Protein AF-A0A1A8VCI8-F1 (afdb_monomer_lite)

Sequence (113 aa):
SLLQLVALCATLSLCVCYDSHESTESREDLFVRPNQANSFISSNRFNQLGRNRFNYFMRSRKPQSEIRAETCEDYSPCRLYAYRYGYQQAYQRYFRARLPTQQAYRPAGIRGF

pLDDT: mean 70.45, std 17.54, range [41.44, 95.5]

Radiu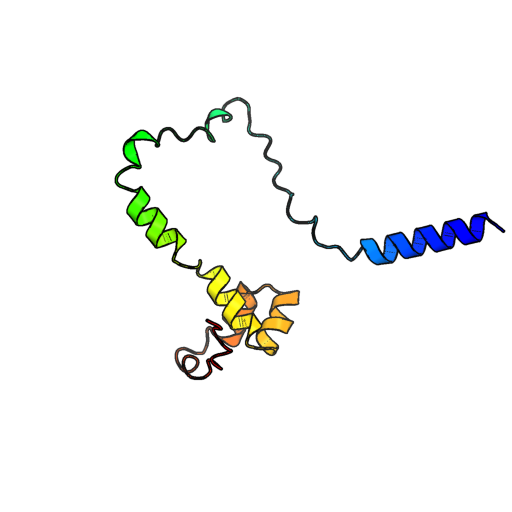s of gyration: 23.34 Å; chains: 1; bounding box: 72×38×54 Å

Organism: Nothobranchius furzeri (NCBI:txid105023)

Structure (mmCIF, N/CA/C/O backbone):
data_AF-A0A1A8VCI8-F1
#
_entry.id   AF-A0A1A8VCI8-F1
#
loop_
_atom_site.group_PDB
_atom_site.id
_atom_site.type_symbol
_atom_site.label_atom_id
_atom_site.label_alt_id
_atom_site.label_comp_id
_atom_site.label_asym_id
_atom_site.label_entity_id
_atom_site.label_seq_id
_atom_site.pdbx_PDB_ins_code
_atom_site.Cartn_x
_atom_site.Cartn_y
_atom_site.Cartn_z
_atom_site.occupancy
_atom_site.B_iso_or_equiv
_atom_site.auth_seq_id
_atom_site.auth_comp_id
_atom_site.auth_asym_id
_atom_site.auth_atom_id
_atom_site.pdbx_PDB_model_num
ATOM 1 N N . SER A 1 1 ? -44.111 9.654 15.701 1.00 80.00 1 SER A N 1
ATOM 2 C CA . SER A 1 1 ? -43.597 9.816 17.080 1.00 80.00 1 SER A CA 1
ATOM 3 C C . SER A 1 1 ? -42.134 10.221 17.078 1.00 80.00 1 SER A C 1
ATOM 5 O O . SER A 1 1 ? -41.393 9.745 16.230 1.00 80.00 1 SER A O 1
ATOM 7 N N . LEU A 1 2 ? -41.705 11.058 18.027 1.00 87.31 2 LEU A N 1
ATOM 8 C CA . LEU A 1 2 ? -40.331 11.591 18.134 1.00 87.31 2 LEU A CA 1
ATOM 9 C C . LEU A 1 2 ? -39.264 10.474 18.187 1.00 87.31 2 LEU A C 1
ATOM 11 O O . LEU A 1 2 ? -38.227 10.561 17.539 1.00 87.31 2 LEU A O 1
ATOM 15 N N . LEU A 1 3 ? -39.597 9.360 18.845 1.00 89.19 3 LEU A N 1
ATOM 16 C CA . LEU A 1 3 ? -38.800 8.129 18.908 1.00 89.19 3 LEU A CA 1
ATOM 17 C C . LEU A 1 3 ? -38.453 7.520 17.537 1.00 89.19 3 LEU A C 1
ATOM 19 O O . LEU A 1 3 ? -37.332 7.068 17.341 1.00 89.19 3 LEU A O 1
ATOM 23 N N . GLN A 1 4 ? -39.384 7.527 16.577 1.00 90.06 4 GLN A N 1
ATOM 24 C CA . GLN A 1 4 ? -39.128 6.993 15.230 1.00 90.06 4 GLN A CA 1
ATOM 25 C C . GLN A 1 4 ? -38.154 7.877 14.449 1.00 90.06 4 GLN A C 1
ATOM 27 O O . GLN A 1 4 ? -37.337 7.376 13.685 1.00 90.06 4 GLN A O 1
ATOM 32 N N . LEU A 1 5 ? -38.234 9.190 14.663 1.00 90.62 5 LEU A N 1
ATOM 33 C CA . LEU A 1 5 ? -37.380 10.169 13.999 1.00 90.62 5 LEU A CA 1
ATOM 34 C C . LEU A 1 5 ? -35.941 10.066 14.528 1.00 90.62 5 LEU A C 1
ATOM 36 O O . LEU A 1 5 ? -35.000 10.001 13.744 1.00 90.62 5 LEU A O 1
ATOM 40 N N . VAL A 1 6 ? -35.783 9.918 15.848 1.00 93.69 6 VAL A N 1
ATOM 41 C CA . VAL A 1 6 ? -34.484 9.649 16.488 1.00 93.69 6 VAL A CA 1
ATOM 42 C C . VAL A 1 6 ? -33.894 8.316 16.020 1.00 93.69 6 VAL A C 1
ATOM 44 O O . VAL A 1 6 ? -32.709 8.260 15.697 1.00 93.69 6 VAL A O 1
ATOM 47 N N . ALA A 1 7 ? -34.710 7.261 15.925 1.00 93.00 7 ALA A N 1
ATOM 48 C CA . ALA A 1 7 ? -34.258 5.959 15.437 1.00 93.00 7 ALA A CA 1
ATOM 49 C C . ALA A 1 7 ? -33.754 6.032 13.985 1.00 93.00 7 ALA A C 1
ATOM 51 O O . ALA A 1 7 ? -32.671 5.531 13.690 1.00 93.00 7 ALA A O 1
ATOM 52 N N . LEU A 1 8 ? -34.487 6.715 13.098 1.00 92.69 8 LEU A N 1
ATOM 53 C CA . LEU A 1 8 ? -34.075 6.911 11.706 1.00 92.69 8 LEU A CA 1
ATOM 54 C C . LEU A 1 8 ? -32.763 7.697 11.604 1.00 92.69 8 LEU A C 1
ATOM 56 O O . LEU A 1 8 ? -31.835 7.254 10.927 1.00 92.69 8 LEU A O 1
ATOM 60 N N . CYS A 1 9 ? -32.645 8.814 12.324 1.00 90.56 9 CYS A N 1
ATOM 61 C CA . CYS A 1 9 ? -31.414 9.601 12.361 1.00 90.56 9 CYS A CA 1
ATOM 62 C C . CYS A 1 9 ? -30.212 8.779 12.850 1.00 90.56 9 CYS A C 1
ATOM 64 O O . CYS A 1 9 ? -29.149 8.837 12.238 1.00 90.56 9 CYS A O 1
ATOM 66 N N . ALA A 1 10 ? -30.380 7.972 13.901 1.00 89.19 10 ALA A N 1
ATOM 67 C CA . ALA A 1 10 ? -29.314 7.113 14.412 1.00 89.19 10 ALA A CA 1
ATOM 68 C C . ALA A 1 10 ? -28.879 6.053 13.386 1.00 89.19 10 ALA A C 1
ATOM 70 O O . ALA A 1 10 ? -27.682 5.850 13.184 1.00 89.19 10 ALA A O 1
ATOM 71 N N . THR A 1 11 ? -29.831 5.410 12.699 1.00 88.12 11 THR A N 1
ATOM 72 C CA . THR A 1 11 ? -29.514 4.398 11.677 1.00 88.12 11 THR A CA 1
ATOM 73 C C . THR A 1 11 ? -28.759 4.978 10.485 1.00 88.12 11 THR A C 1
ATOM 75 O O . THR A 1 11 ? -27.778 4.386 10.048 1.00 88.12 11 THR A O 1
ATOM 78 N N . LEU A 1 12 ? -29.148 6.163 10.004 1.00 88.69 12 LEU A N 1
ATOM 79 C CA . LEU A 1 12 ? -28.476 6.818 8.880 1.00 88.69 12 LEU A CA 1
ATOM 80 C C . LEU A 1 12 ? -27.035 7.208 9.225 1.00 88.69 12 LEU A C 1
ATOM 82 O O . LEU A 1 12 ? -26.130 6.940 8.438 1.00 88.69 12 LEU A O 1
ATOM 86 N N . SER A 1 13 ? -26.807 7.772 10.414 1.00 84.44 13 SER A N 1
ATOM 87 C CA . SER A 1 13 ? -25.460 8.120 10.880 1.00 84.44 13 SER A CA 1
ATOM 88 C C . SER A 1 13 ? -24.560 6.890 11.006 1.00 84.44 13 SER A C 1
ATOM 90 O O . SER A 1 13 ? -23.399 6.938 10.613 1.00 84.44 13 SER A O 1
ATOM 92 N N . LEU A 1 14 ? -25.090 5.766 11.502 1.00 81.19 14 LEU A N 1
ATOM 93 C CA . LEU A 1 14 ? -24.337 4.513 11.573 1.00 81.19 14 LEU A CA 1
ATOM 94 C C . LEU A 1 14 ? -24.006 3.972 10.179 1.00 81.19 14 LEU A C 1
ATOM 96 O O . LEU A 1 14 ? -22.871 3.579 9.954 1.00 81.19 14 LEU A O 1
ATOM 100 N N . CYS A 1 15 ? -24.946 3.994 9.231 1.00 80.25 15 CYS A N 1
ATOM 101 C CA . CYS A 1 15 ? -24.700 3.522 7.867 1.00 80.25 15 CYS A CA 1
ATOM 102 C C . CYS A 1 15 ? -23.636 4.347 7.127 1.00 80.25 15 CYS A C 1
ATOM 104 O O . CYS A 1 15 ? -22.831 3.771 6.403 1.00 80.25 15 CYS A O 1
ATOM 106 N N . VAL A 1 16 ? -23.614 5.671 7.314 1.00 78.25 16 VAL A N 1
ATOM 107 C CA . VAL A 1 16 ? -22.622 6.555 6.674 1.00 78.25 16 VAL A CA 1
ATOM 108 C C . VAL A 1 16 ? -21.237 6.402 7.309 1.00 78.25 16 VAL A C 1
ATOM 110 O O . VAL A 1 16 ? -20.240 6.397 6.596 1.00 78.25 16 VAL A O 1
ATOM 113 N N . CYS A 1 17 ? -21.161 6.241 8.631 1.00 68.56 17 CYS A N 1
ATOM 114 C CA . CYS A 1 17 ? -19.882 6.134 9.339 1.00 68.56 17 CYS A CA 1
ATOM 115 C C . CYS A 1 17 ? -19.304 4.707 9.368 1.00 68.56 17 CYS A C 1
ATOM 117 O O . CYS A 1 17 ? -18.116 4.541 9.630 1.00 68.56 17 CYS A O 1
ATOM 119 N N . TYR A 1 18 ? -20.112 3.668 9.128 1.00 69.56 18 TYR A N 1
ATOM 120 C CA . TYR A 1 18 ? -19.656 2.271 9.171 1.00 69.56 18 TYR A CA 1
ATOM 121 C C . TYR A 1 18 ? -18.686 1.921 8.032 1.00 69.56 18 TYR A C 1
ATOM 123 O O . TYR A 1 18 ? -17.812 1.080 8.221 1.00 69.56 18 TYR A O 1
ATOM 131 N N . ASP A 1 19 ? -18.787 2.595 6.882 1.00 61.22 19 ASP A N 1
ATOM 132 C CA . ASP A 1 19 ? -17.880 2.392 5.739 1.00 61.22 19 ASP A CA 1
ATOM 133 C C . ASP A 1 19 ? -16.579 3.219 5.844 1.00 61.22 19 ASP A C 1
ATOM 135 O O . ASP A 1 19 ? -15.737 3.219 4.946 1.00 61.22 19 ASP A O 1
ATOM 139 N N . SER A 1 20 ? -16.365 3.930 6.958 1.00 58.66 20 SER A N 1
ATOM 140 C CA . SER A 1 20 ? -15.092 4.593 7.250 1.00 58.66 20 SER A CA 1
ATOM 141 C C . SER A 1 20 ? -14.073 3.568 7.759 1.00 58.66 20 SER A C 1
ATOM 143 O O . SER A 1 20 ? -13.774 3.477 8.946 1.00 58.66 20 SER A O 1
ATOM 145 N N . HIS A 1 21 ? -13.495 2.797 6.838 1.00 55.81 21 HIS A N 1
ATOM 146 C CA . HIS A 1 21 ? -12.404 1.845 7.102 1.00 55.81 21 HIS A CA 1
ATOM 147 C C . HIS A 1 21 ? -11.085 2.491 7.595 1.00 55.81 21 HIS A C 1
ATOM 149 O O . HIS A 1 21 ? -10.103 1.782 7.840 1.00 55.81 21 HIS A O 1
ATOM 155 N N . GLU A 1 22 ? -11.058 3.814 7.777 1.00 59.34 22 GLU A N 1
ATOM 156 C CA . GLU A 1 22 ? -9.870 4.618 8.091 1.00 59.34 22 GLU A CA 1
ATOM 157 C C . GLU A 1 22 ? -9.239 4.279 9.456 1.00 59.34 22 GLU A C 1
ATOM 159 O O . GLU A 1 22 ? -8.046 4.472 9.648 1.00 59.34 22 GLU A O 1
ATOM 164 N N . SER A 1 23 ? -9.988 3.698 10.401 1.00 56.75 23 SER A N 1
ATOM 165 C CA . SER A 1 23 ? -9.479 3.403 11.756 1.00 56.75 23 SER A CA 1
ATOM 166 C C . SER A 1 23 ? -8.917 1.990 11.956 1.00 56.75 23 SER A C 1
ATOM 168 O O . SER A 1 23 ? -8.596 1.611 13.081 1.00 56.75 23 SER A O 1
ATOM 170 N N . THR A 1 24 ? -8.787 1.177 10.901 1.00 56.28 24 THR A N 1
ATOM 171 C CA . THR A 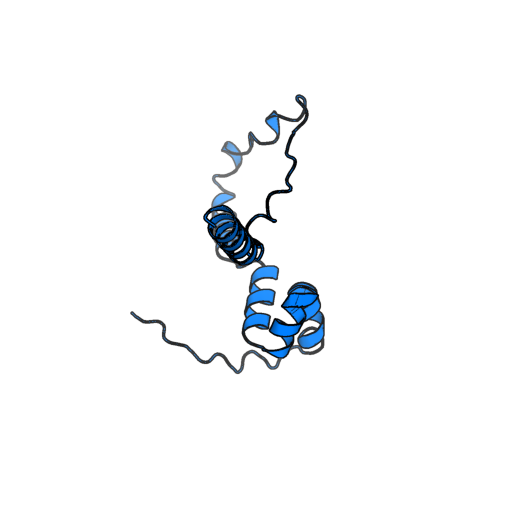1 24 ? -8.219 -0.182 11.036 1.00 56.28 24 THR A CA 1
ATOM 172 C C . THR A 1 24 ? -6.682 -0.225 11.074 1.00 56.28 24 THR A C 1
ATOM 174 O O . THR A 1 24 ? -6.106 -1.293 11.290 1.00 56.28 24 THR A O 1
ATOM 177 N N . GLU A 1 25 ? -6.012 0.926 10.979 1.00 56.59 25 GLU A N 1
ATOM 178 C CA . GLU A 1 25 ? -4.552 1.085 11.064 1.00 56.59 25 GLU A CA 1
ATOM 179 C C . GLU A 1 25 ? -4.100 1.570 12.459 1.00 56.59 25 GLU A C 1
ATOM 181 O O . GLU A 1 25 ? -3.473 2.609 12.599 1.00 56.59 25 GLU A O 1
ATOM 186 N N . SER A 1 26 ? -4.457 0.875 13.545 1.00 58.88 26 SER A N 1
ATOM 187 C CA . SER A 1 26 ? -3.836 1.177 14.855 1.00 58.88 26 SER A CA 1
ATOM 188 C C . SER A 1 26 ? -3.663 -0.029 15.778 1.00 58.88 26 SER A C 1
ATOM 190 O O . SER A 1 26 ? -3.441 0.128 16.979 1.00 58.88 26 SER A O 1
ATOM 192 N N . ARG A 1 27 ? -3.735 -1.264 15.258 1.00 55.59 27 ARG A N 1
ATOM 193 C CA . ARG A 1 27 ? -3.460 -2.486 16.047 1.00 55.59 27 ARG A CA 1
ATOM 194 C C . ARG A 1 27 ? -1.969 -2.687 16.348 1.00 55.59 27 ARG A C 1
ATOM 196 O O . ARG A 1 27 ? -1.481 -3.815 16.385 1.00 55.59 27 ARG A O 1
ATOM 203 N N . GLU A 1 28 ? -1.248 -1.611 16.605 1.00 53.88 28 GLU A N 1
ATOM 204 C CA . GLU A 1 28 ? 0.049 -1.665 17.253 1.00 53.88 28 GLU A CA 1
ATOM 205 C C . GLU A 1 28 ? -0.151 -1.519 18.760 1.00 53.88 28 GLU A C 1
ATOM 207 O O . GLU A 1 28 ? -0.113 -0.443 19.348 1.00 53.88 28 GLU A O 1
ATOM 212 N N . ASP A 1 29 ? -0.412 -2.669 19.380 1.00 56.16 29 ASP A N 1
ATOM 213 C CA . ASP A 1 29 ? -0.382 -2.875 20.823 1.00 56.16 29 ASP A CA 1
ATOM 214 C C . ASP A 1 29 ? 1.073 -2.717 21.311 1.00 56.16 29 ASP A C 1
ATOM 216 O O . ASP A 1 29 ? 1.796 -3.683 21.550 1.00 56.16 29 ASP A O 1
ATOM 220 N N . LEU A 1 30 ? 1.562 -1.475 21.356 1.00 61.25 30 LEU A N 1
ATOM 221 C CA . LEU A 1 30 ? 2.928 -1.127 21.755 1.00 61.25 30 LEU A CA 1
ATOM 222 C C . LEU A 1 30 ? 3.038 -0.978 23.278 1.00 61.25 30 LEU A C 1
ATOM 224 O O . LEU A 1 30 ? 3.657 -0.040 23.781 1.00 61.25 30 LEU A O 1
ATOM 228 N N . PHE A 1 31 ? 2.492 -1.926 24.046 1.00 63.50 31 PHE A N 1
ATOM 229 C CA . PHE A 1 31 ? 2.911 -2.085 25.439 1.00 63.50 31 PHE A CA 1
ATOM 230 C C . PHE A 1 31 ? 4.282 -2.753 25.460 1.00 63.50 31 PHE A C 1
ATOM 232 O O . PHE A 1 31 ? 4.444 -3.968 25.587 1.00 63.50 31 PHE A O 1
ATOM 239 N N . VAL A 1 32 ? 5.308 -1.926 25.299 1.00 64.31 32 VAL A N 1
ATOM 240 C CA . VAL A 1 32 ? 6.692 -2.348 25.459 1.00 64.31 32 VAL A CA 1
ATOM 241 C C . VAL A 1 32 ? 6.918 -2.695 26.927 1.00 64.31 32 VAL A C 1
ATOM 243 O O . VAL A 1 32 ? 6.631 -1.905 27.826 1.00 64.31 32 VAL A O 1
ATOM 246 N N . ARG A 1 33 ? 7.418 -3.908 27.185 1.00 68.19 33 ARG A N 1
ATOM 247 C CA . ARG A 1 33 ? 7.727 -4.366 28.546 1.00 68.19 33 ARG A CA 1
ATOM 248 C C . ARG A 1 33 ? 8.690 -3.373 29.221 1.00 68.19 33 ARG A C 1
ATOM 250 O O . ARG A 1 33 ? 9.543 -2.818 28.527 1.00 68.19 33 ARG A O 1
ATOM 257 N N . PRO A 1 34 ? 8.647 -3.184 30.555 1.00 69.25 34 PRO A N 1
ATOM 258 C CA . PRO A 1 34 ? 9.492 -2.199 31.244 1.00 69.25 34 PRO A CA 1
ATOM 259 C C . PRO A 1 34 ? 10.994 -2.342 30.945 1.00 69.25 34 PRO A C 1
ATOM 261 O O . PRO A 1 34 ? 11.721 -1.356 30.871 1.00 69.25 34 PRO A O 1
ATOM 264 N N . ASN A 1 35 ? 11.458 -3.569 30.695 1.00 68.88 35 ASN A N 1
ATOM 265 C CA . ASN A 1 35 ? 12.843 -3.877 30.331 1.00 68.88 35 ASN A CA 1
ATOM 266 C C . ASN A 1 35 ? 13.223 -3.534 28.874 1.00 68.88 35 ASN A C 1
ATOM 268 O O . ASN A 1 35 ? 14.398 -3.594 28.524 1.00 68.88 35 ASN A O 1
ATOM 272 N N . GLN A 1 36 ? 12.261 -3.175 28.027 1.00 66.19 36 GLN A N 1
ATOM 273 C CA . GLN A 1 36 ? 12.457 -2.786 26.628 1.00 66.19 36 GLN A CA 1
ATOM 274 C C . GLN A 1 36 ? 12.116 -1.308 26.373 1.00 66.19 36 GLN A C 1
ATOM 276 O O . GLN A 1 36 ? 12.232 -0.842 25.239 1.00 66.19 36 GLN A O 1
ATOM 281 N N . ALA A 1 37 ? 11.759 -0.544 27.414 1.00 69.88 37 ALA A N 1
ATOM 282 C CA . ALA A 1 37 ? 11.331 0.855 27.307 1.00 69.88 37 ALA A CA 1
ATOM 283 C C . ALA A 1 37 ? 12.397 1.797 26.704 1.00 69.88 37 ALA A C 1
ATOM 285 O O . ALA A 1 37 ? 12.064 2.836 26.142 1.00 69.88 37 ALA A O 1
ATOM 286 N N . ASN A 1 38 ? 13.677 1.408 26.744 1.00 68.00 38 ASN A N 1
ATOM 287 C CA . ASN A 1 38 ? 14.780 2.180 26.161 1.00 68.00 38 ASN A CA 1
ATOM 288 C C . ASN A 1 38 ? 15.033 1.891 24.672 1.00 68.00 38 ASN A C 1
ATOM 290 O O . ASN A 1 38 ? 15.894 2.526 24.069 1.00 68.00 38 ASN A O 1
ATOM 294 N N . SER A 1 39 ? 14.296 0.959 24.057 1.00 66.50 39 SER A N 1
ATOM 295 C CA . SER A 1 39 ? 14.467 0.600 22.639 1.00 66.50 39 SER A CA 1
ATOM 296 C C . SER A 1 39 ? 14.182 1.759 21.673 1.00 66.50 39 SER A C 1
ATOM 298 O O . SER A 1 39 ? 14.776 1.818 20.597 1.00 66.50 39 SER A O 1
ATOM 300 N N . PHE A 1 40 ? 13.343 2.719 22.070 1.00 65.75 40 PHE A N 1
ATOM 301 C CA . PHE A 1 40 ? 13.040 3.911 21.271 1.00 65.75 40 PHE A CA 1
ATOM 302 C C . PHE A 1 40 ? 14.099 5.017 21.390 1.00 65.75 40 PHE A C 1
ATOM 304 O O . PHE A 1 40 ? 14.173 5.909 20.542 1.00 65.75 40 PHE A O 1
ATOM 311 N N . ILE A 1 41 ? 14.955 4.972 22.416 1.00 65.06 41 ILE A N 1
ATOM 312 C CA . ILE A 1 41 ? 16.032 5.946 22.610 1.00 65.06 41 ILE A CA 1
ATOM 313 C C . ILE A 1 41 ? 17.232 5.477 21.782 1.00 65.06 41 ILE A C 1
ATOM 315 O O . ILE A 1 41 ? 18.131 4.782 22.249 1.00 65.06 41 ILE A O 1
ATOM 319 N N . SER A 1 42 ? 17.242 5.847 20.500 1.00 57.88 42 SER A N 1
ATOM 320 C CA . SER A 1 42 ? 18.355 5.558 19.591 1.00 57.88 42 SER A CA 1
ATOM 321 C C . SER A 1 42 ? 19.669 6.174 20.109 1.00 57.88 42 SER A C 1
ATOM 323 O O . SER A 1 42 ? 19.921 7.369 19.941 1.00 57.88 42 SER A O 1
ATOM 325 N N . SER A 1 43 ? 20.561 5.330 20.637 1.00 58.16 43 SER A N 1
ATOM 326 C CA . SER A 1 43 ? 21.951 5.665 21.009 1.00 58.16 43 SER A CA 1
ATOM 327 C C . SER A 1 43 ? 22.814 6.126 19.809 1.00 58.16 43 SER A C 1
ATOM 329 O O . SER A 1 43 ? 23.886 6.703 19.964 1.00 58.16 43 SER A O 1
ATOM 331 N N . ASN A 1 44 ? 22.319 5.971 18.575 1.00 54.91 44 ASN A N 1
ATOM 332 C CA . ASN A 1 44 ? 23.074 6.235 17.348 1.00 54.91 44 ASN A CA 1
ATOM 333 C C . ASN A 1 44 ? 23.231 7.716 16.950 1.00 54.91 44 ASN A C 1
ATOM 335 O O . ASN A 1 44 ? 23.833 7.978 15.908 1.00 54.91 44 ASN A O 1
ATOM 339 N N . ARG A 1 45 ? 22.746 8.692 17.733 1.00 53.47 45 ARG A N 1
ATOM 340 C CA . ARG A 1 45 ? 22.803 10.117 17.334 1.00 53.47 45 ARG A CA 1
ATOM 341 C C . ARG A 1 45 ? 24.226 10.629 17.055 1.00 53.47 45 ARG A C 1
ATOM 343 O O . ARG A 1 45 ? 24.389 11.479 16.189 1.00 53.47 45 ARG A O 1
ATOM 350 N N . PHE A 1 46 ? 25.255 10.064 17.693 1.00 51.53 46 PHE A N 1
ATOM 351 C CA . PHE A 1 46 ? 26.652 10.474 17.479 1.00 51.53 46 PHE A CA 1
ATOM 352 C C . PHE A 1 46 ? 27.352 9.786 16.290 1.00 51.53 46 PHE A C 1
ATOM 354 O O . PHE A 1 46 ? 28.260 10.368 15.708 1.00 51.53 46 PHE A O 1
ATOM 361 N N . ASN A 1 47 ? 26.884 8.615 15.839 1.00 51.34 47 ASN A N 1
ATOM 362 C CA . ASN A 1 47 ? 27.417 7.913 14.653 1.00 51.34 47 ASN A CA 1
ATOM 363 C C . ASN A 1 47 ? 26.644 8.227 13.350 1.00 51.34 47 ASN A C 1
ATOM 365 O O . ASN A 1 47 ? 26.927 7.662 12.291 1.00 51.34 47 ASN A O 1
ATOM 369 N N . GLN A 1 48 ? 25.634 9.103 13.407 1.00 48.94 48 GLN A N 1
ATOM 370 C CA . GLN A 1 48 ? 24.705 9.375 12.302 1.00 48.94 48 GLN A CA 1
ATOM 371 C C . GLN A 1 48 ? 25.091 10.552 11.399 1.00 48.94 48 GLN A C 1
ATOM 373 O O . GLN A 1 48 ? 24.552 10.641 10.296 1.00 48.94 48 GLN A O 1
ATOM 378 N N . LEU A 1 49 ? 26.039 11.414 11.786 1.00 50.12 49 LEU A N 1
ATOM 379 C CA . LEU A 1 49 ? 26.394 12.580 10.965 1.00 50.12 49 LEU A CA 1
ATOM 380 C C . LEU A 1 49 ? 26.899 12.174 9.560 1.00 50.12 49 LEU A C 1
ATOM 382 O O . LEU A 1 49 ? 26.565 12.825 8.574 1.00 50.12 49 LEU A O 1
ATOM 386 N N . GLY A 1 50 ? 27.605 11.039 9.443 1.00 51.91 50 GLY A N 1
ATOM 387 C CA . GLY A 1 50 ? 28.039 10.467 8.156 1.00 51.91 50 GLY A CA 1
ATOM 388 C C . GLY A 1 50 ? 26.997 9.586 7.441 1.00 51.91 50 GLY A C 1
ATOM 389 O O . GLY A 1 50 ? 26.982 9.512 6.214 1.00 51.91 50 GLY A O 1
ATOM 390 N N . ARG A 1 51 ? 26.079 8.943 8.180 1.00 51.00 51 ARG A N 1
ATOM 391 C CA . ARG A 1 51 ? 25.020 8.062 7.633 1.00 51.00 51 ARG A CA 1
ATOM 392 C C . ARG A 1 51 ? 23.776 8.819 7.153 1.00 51.00 51 ARG A C 1
ATOM 394 O O . ARG A 1 51 ? 23.028 8.299 6.326 1.00 51.00 51 ARG A O 1
ATOM 401 N N . ASN A 1 52 ? 23.559 10.047 7.620 1.00 52.00 52 ASN A N 1
ATOM 402 C CA . ASN A 1 52 ? 22.379 10.842 7.273 1.00 52.00 52 ASN A CA 1
ATOM 403 C C . ASN A 1 52 ? 22.332 11.287 5.805 1.00 52.00 52 ASN A C 1
ATOM 405 O O . ASN A 1 52 ? 21.235 11.428 5.271 1.00 52.00 52 ASN A O 1
ATOM 409 N N . ARG A 1 53 ? 23.473 11.415 5.108 1.00 52.12 53 ARG A N 1
ATOM 410 C CA . ARG A 1 53 ? 23.453 11.616 3.645 1.00 52.12 53 ARG A CA 1
ATOM 411 C C . ARG A 1 53 ? 22.819 10.422 2.935 1.00 52.12 53 ARG A C 1
ATOM 413 O O . ARG A 1 53 ? 21.902 10.611 2.147 1.00 52.12 53 ARG A O 1
ATOM 420 N N . PHE A 1 54 ? 23.238 9.200 3.261 1.00 53.09 54 PHE A N 1
ATOM 421 C CA . PHE A 1 54 ? 22.673 7.985 2.663 1.00 53.09 54 PHE A CA 1
ATOM 422 C C . PHE A 1 54 ? 21.189 7.796 2.997 1.00 53.09 54 PHE A C 1
ATOM 424 O O . PHE A 1 54 ? 20.425 7.405 2.121 1.00 53.09 54 PHE A O 1
ATOM 431 N N . ASN A 1 55 ? 20.760 8.127 4.218 1.00 53.88 55 ASN A N 1
ATOM 432 C CA . ASN A 1 55 ? 19.343 8.072 4.588 1.00 53.88 55 ASN A CA 1
ATOM 433 C C . ASN A 1 55 ? 18.493 9.130 3.873 1.00 53.88 55 ASN A C 1
ATOM 435 O O . ASN A 1 55 ? 17.362 8.830 3.507 1.00 53.88 55 ASN A O 1
ATOM 439 N N . TYR A 1 56 ? 19.018 10.332 3.616 1.00 53.22 56 TYR A N 1
ATOM 440 C CA . TYR A 1 56 ? 18.319 11.326 2.797 1.00 53.22 56 TYR A CA 1
ATOM 441 C C . TYR A 1 56 ? 18.138 10.829 1.352 1.00 53.22 56 TYR A C 1
ATOM 443 O O . TYR A 1 56 ? 17.029 10.863 0.828 1.00 53.22 56 TYR A O 1
ATOM 451 N N . PHE A 1 57 ? 19.185 10.254 0.743 1.00 54.22 57 PHE A N 1
ATOM 452 C CA . PHE A 1 57 ? 19.092 9.641 -0.591 1.00 54.22 57 PHE A CA 1
ATOM 453 C C . PHE A 1 57 ? 18.165 8.413 -0.636 1.00 54.22 57 PHE A C 1
ATOM 455 O O . PHE A 1 57 ? 17.467 8.217 -1.629 1.00 54.22 57 PHE A O 1
ATOM 462 N N . MET A 1 58 ? 18.118 7.602 0.426 1.00 54.66 58 MET A N 1
ATOM 463 C CA . MET A 1 58 ? 17.183 6.473 0.531 1.00 54.66 58 MET A CA 1
ATOM 464 C C . MET A 1 58 ? 15.744 6.924 0.783 1.00 54.66 58 MET A C 1
ATOM 466 O O . MET A 1 58 ? 14.828 6.284 0.283 1.00 54.66 58 MET A O 1
ATOM 470 N N . ARG A 1 59 ? 15.524 8.042 1.484 1.00 54.41 59 ARG A N 1
ATOM 471 C CA . ARG A 1 59 ? 14.189 8.637 1.655 1.00 54.41 59 ARG A CA 1
ATOM 472 C C . ARG A 1 59 ? 13.656 9.242 0.356 1.00 54.41 59 ARG A C 1
ATOM 474 O O . ARG A 1 59 ? 12.452 9.219 0.135 1.00 54.41 59 ARG A O 1
ATOM 481 N N . SER A 1 60 ? 14.539 9.703 -0.531 1.00 59.22 60 SER A N 1
ATOM 482 C CA . SER A 1 60 ? 14.175 10.096 -1.900 1.00 59.22 60 SER A CA 1
ATOM 483 C C . SER A 1 60 ? 13.820 8.909 -2.802 1.00 59.22 60 SER A C 1
ATOM 485 O O . SER A 1 60 ? 13.274 9.105 -3.888 1.00 59.22 60 SER A O 1
ATOM 487 N N . ARG A 1 61 ? 14.133 7.673 -2.394 1.00 67.69 61 ARG A N 1
ATOM 488 C CA . ARG A 1 61 ? 13.801 6.474 -3.159 1.00 67.69 61 ARG A CA 1
ATOM 489 C C . ARG A 1 61 ? 12.492 5.896 -2.638 1.00 67.69 61 ARG A C 1
ATOM 491 O O . ARG A 1 61 ? 12.459 5.302 -1.564 1.00 67.69 61 ARG A O 1
ATOM 498 N N . LYS A 1 62 ? 11.434 6.025 -3.441 1.00 75.75 62 LYS A N 1
ATOM 499 C CA . LYS A 1 62 ? 10.145 5.384 -3.161 1.00 75.75 62 LYS A CA 1
ATOM 500 C C . LYS A 1 62 ? 10.352 3.896 -2.843 1.00 75.75 62 LYS A C 1
ATOM 502 O O . LYS A 1 62 ? 11.085 3.221 -3.582 1.00 75.75 62 LYS A O 1
ATOM 507 N N . PRO A 1 63 ? 9.753 3.366 -1.764 1.00 79.75 63 PRO A N 1
ATOM 508 C CA . PRO A 1 63 ? 9.822 1.948 -1.469 1.00 79.75 63 PRO A CA 1
ATOM 509 C C . PRO A 1 63 ? 9.222 1.150 -2.631 1.00 79.75 63 PRO A C 1
ATOM 511 O O . PRO A 1 63 ? 8.276 1.574 -3.294 1.00 79.75 63 PRO A O 1
ATOM 514 N N . GLN A 1 64 ? 9.763 -0.044 -2.887 1.00 80.75 64 GLN A N 1
ATOM 515 C CA . GLN A 1 64 ? 9.303 -0.875 -4.005 1.00 80.75 64 GLN A CA 1
ATOM 516 C C . GLN A 1 64 ? 7.808 -1.217 -3.894 1.00 80.75 64 GLN A C 1
ATOM 518 O O . GLN A 1 64 ? 7.160 -1.477 -4.903 1.00 80.75 64 GLN A O 1
ATOM 523 N N . SER A 1 65 ? 7.257 -1.229 -2.678 1.00 83.75 65 SER A N 1
ATOM 524 C CA . SER A 1 65 ? 5.828 -1.404 -2.440 1.00 83.75 65 SER A CA 1
ATOM 525 C C . SER A 1 65 ? 4.983 -0.257 -2.979 1.00 83.75 65 SER A C 1
ATOM 527 O O . SER A 1 65 ? 3.982 -0.533 -3.630 1.00 83.75 65 SER A O 1
ATOM 529 N N . GLU A 1 66 ? 5.413 0.985 -2.767 1.00 85.69 66 GLU A N 1
ATOM 530 C CA . GLU A 1 66 ? 4.753 2.191 -3.274 1.00 85.69 66 GLU A CA 1
ATOM 531 C C . GLU A 1 66 ? 4.804 2.221 -4.802 1.00 85.69 66 GLU A C 1
ATOM 533 O O . GLU A 1 66 ? 3.772 2.333 -5.446 1.00 85.69 66 GLU A O 1
ATOM 538 N N . ILE A 1 67 ? 5.965 1.936 -5.401 1.00 85.75 67 ILE A N 1
ATOM 539 C CA . ILE A 1 67 ? 6.100 1.852 -6.868 1.00 85.75 67 ILE A CA 1
ATOM 540 C C . ILE A 1 67 ? 5.152 0.796 -7.464 1.00 85.75 67 ILE A C 1
ATOM 542 O O . ILE A 1 67 ? 4.557 0.999 -8.524 1.00 85.75 67 ILE A O 1
ATOM 546 N N . ARG A 1 68 ? 5.015 -0.362 -6.802 1.00 87.19 68 ARG A N 1
ATOM 547 C CA . ARG A 1 68 ? 4.101 -1.430 -7.240 1.00 87.19 68 ARG A CA 1
ATOM 548 C C . ARG A 1 68 ? 2.635 -1.018 -7.113 1.00 87.19 68 ARG A C 1
ATOM 550 O O . ARG A 1 68 ? 1.851 -1.398 -7.979 1.00 87.19 68 ARG A O 1
ATOM 557 N N . ALA A 1 69 ? 2.281 -0.279 -6.062 1.00 87.88 69 ALA A N 1
ATOM 558 C CA . ALA A 1 69 ? 0.941 0.270 -5.886 1.00 87.88 69 ALA A CA 1
ATOM 559 C C . ALA A 1 69 ? 0.621 1.290 -6.986 1.00 87.88 69 ALA A C 1
ATOM 561 O O . ALA A 1 69 ? -0.344 1.078 -7.713 1.00 87.88 69 ALA A O 1
ATOM 562 N N . GLU A 1 70 ? 1.504 2.266 -7.216 1.00 89.81 70 GLU A N 1
ATOM 563 C CA . GLU A 1 70 ? 1.375 3.266 -8.290 1.00 89.81 70 GLU A CA 1
ATOM 564 C C . GLU A 1 70 ? 1.180 2.602 -9.660 1.00 89.81 70 GLU A C 1
ATOM 566 O O . GLU A 1 70 ? 0.227 2.890 -10.377 1.00 89.81 70 GLU A O 1
ATOM 571 N N . THR A 1 71 ? 2.011 1.605 -9.988 1.00 87.62 71 THR A N 1
ATOM 572 C CA . THR A 1 71 ? 1.893 0.864 -11.261 1.00 87.62 71 THR A CA 1
ATOM 573 C C . THR A 1 71 ? 0.533 0.167 -11.409 1.00 87.62 71 THR A C 1
ATOM 575 O O . THR A 1 71 ? 0.014 0.002 -12.512 1.00 87.62 71 THR A O 1
ATOM 578 N N . CYS A 1 72 ? -0.042 -0.297 -10.302 1.00 90.00 72 CYS A N 1
ATOM 579 C CA . CYS A 1 72 ? -1.331 -0.974 -10.310 1.00 90.00 72 CYS A CA 1
ATOM 580 C C . CYS A 1 72 ? -2.513 -0.014 -10.357 1.00 90.00 72 CYS A C 1
ATOM 582 O O . CYS A 1 72 ? -3.542 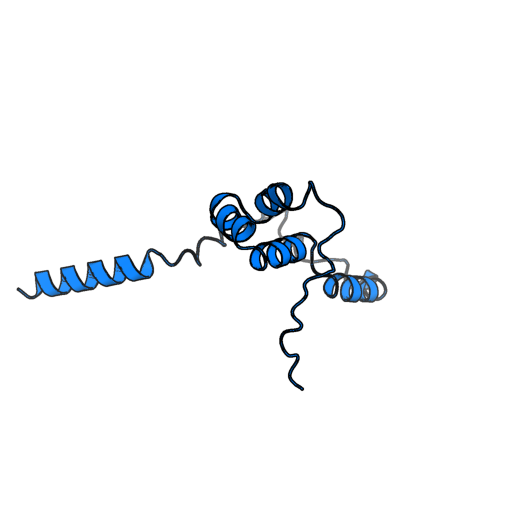-0.388 -10.915 1.00 90.00 72 CYS A O 1
ATOM 584 N N . GLU A 1 73 ? -2.378 1.193 -9.818 1.00 89.81 73 GLU A N 1
ATOM 585 C CA . GLU A 1 73 ? -3.396 2.241 -9.905 1.00 89.81 73 GLU A CA 1
ATOM 586 C C . GLU A 1 73 ? -3.618 2.701 -11.349 1.00 89.81 73 GLU A C 1
ATOM 588 O O . GLU A 1 73 ? -4.767 2.920 -11.749 1.00 89.81 73 GLU A O 1
ATOM 593 N N . ASP A 1 74 ? -2.543 2.722 -12.141 1.00 89.88 74 ASP A N 1
ATOM 594 C CA . ASP A 1 74 ? -2.551 3.045 -13.571 1.00 89.88 74 ASP A CA 1
ATOM 595 C C . ASP A 1 74 ? -3.196 1.952 -14.450 1.00 89.88 74 ASP A C 1
ATOM 597 O O . ASP A 1 74 ? -3.554 2.198 -15.604 1.00 89.88 74 ASP A O 1
ATOM 601 N N . TYR A 1 75 ? -3.380 0.729 -13.934 1.00 90.00 75 TYR A N 1
ATOM 602 C CA . TYR A 1 75 ? -3.929 -0.401 -14.689 1.00 90.00 75 TYR A CA 1
ATOM 603 C C . TYR A 1 75 ? -5.182 -0.964 -14.016 1.00 90.00 75 TYR A C 1
ATOM 605 O O . TYR A 1 75 ? -5.101 -1.766 -13.085 1.00 90.00 75 TYR A O 1
ATOM 613 N N . SER A 1 76 ? -6.357 -0.595 -14.539 1.00 92.56 76 SER A N 1
ATOM 614 C CA . SER A 1 76 ? -7.674 -0.946 -13.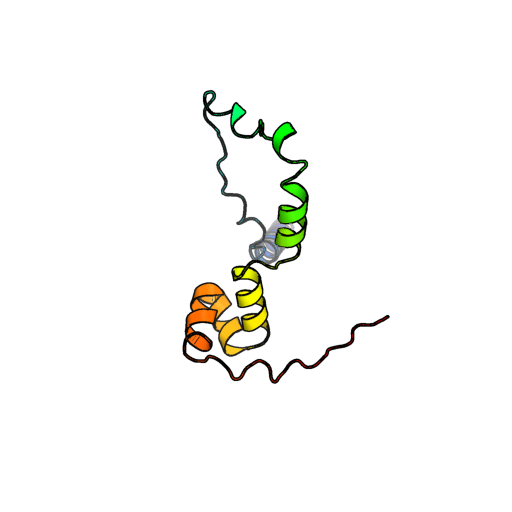977 1.00 92.56 76 SER A CA 1
ATOM 615 C C . SER A 1 76 ? -7.819 -2.423 -13.552 1.00 92.56 76 SER A C 1
ATOM 617 O O . SER A 1 76 ? -8.237 -2.663 -12.416 1.00 92.56 76 SER A O 1
ATOM 619 N N . PRO A 1 77 ? -7.396 -3.432 -14.347 1.00 94.31 77 PRO A N 1
ATOM 620 C CA . PRO A 1 77 ? -7.456 -4.828 -13.908 1.00 94.31 77 PRO A CA 1
ATOM 621 C C . PRO A 1 77 ? -6.547 -5.152 -12.711 1.00 94.31 77 PRO A C 1
ATOM 623 O O . PRO A 1 77 ? -6.936 -5.968 -11.871 1.00 94.31 77 PRO A O 1
ATOM 626 N N . CYS A 1 78 ? -5.369 -4.517 -12.590 1.00 93.50 78 CYS A N 1
ATOM 627 C CA . CYS A 1 78 ? -4.563 -4.644 -11.372 1.00 93.50 78 CYS A CA 1
ATOM 628 C C . CYS A 1 78 ? -5.243 -3.944 -10.195 1.00 93.50 78 CYS A C 1
ATOM 630 O O . CYS A 1 78 ? -5.388 -4.564 -9.145 1.00 93.50 78 CYS A O 1
ATOM 632 N N . ARG A 1 79 ? -5.709 -2.701 -10.371 1.00 93.94 79 ARG A N 1
ATOM 633 C CA . ARG A 1 79 ? -6.374 -1.921 -9.317 1.00 93.94 79 ARG A CA 1
ATOM 634 C C . ARG A 1 79 ? -7.576 -2.651 -8.715 1.00 93.94 79 ARG A C 1
ATOM 636 O O . ARG A 1 79 ? -7.648 -2.831 -7.504 1.00 93.94 79 ARG A O 1
ATOM 643 N N . LEU A 1 80 ? -8.478 -3.154 -9.560 1.00 95.50 80 LEU A N 1
ATOM 644 C CA . LEU A 1 80 ? -9.672 -3.887 -9.121 1.00 95.50 80 LEU A CA 1
ATOM 645 C C . LEU A 1 80 ? -9.328 -5.172 -8.357 1.00 95.50 80 LEU A C 1
ATOM 647 O O . LEU A 1 80 ? -10.005 -5.534 -7.397 1.00 95.50 80 LEU A O 1
ATOM 651 N N . TYR A 1 81 ? -8.265 -5.862 -8.767 1.00 94.00 81 TYR A N 1
ATOM 652 C CA . TYR A 1 81 ? -7.778 -7.045 -8.065 1.00 94.00 81 TYR A CA 1
ATOM 653 C C . TYR A 1 81 ? -7.084 -6.684 -6.743 1.00 94.00 81 TYR A C 1
ATOM 655 O O . TYR A 1 81 ? -7.239 -7.391 -5.746 1.00 94.00 81 TYR A O 1
ATOM 663 N N . ALA A 1 82 ? -6.346 -5.572 -6.715 1.00 94.50 82 ALA A N 1
ATOM 664 C CA . ALA A 1 82 ? -5.664 -5.074 -5.529 1.00 94.50 82 ALA A CA 1
ATOM 665 C C . ALA A 1 82 ? -6.643 -4.738 -4.398 1.00 94.50 82 ALA A C 1
ATOM 667 O O . ALA A 1 82 ? -6.323 -5.026 -3.250 1.00 94.50 82 ALA A O 1
ATOM 668 N N . TYR A 1 83 ? -7.855 -4.258 -4.705 1.00 93.50 83 TYR A N 1
ATOM 669 C CA . TYR A 1 83 ? -8.894 -4.031 -3.688 1.00 93.50 83 TYR A CA 1
ATOM 670 C C . TYR A 1 83 ? -9.306 -5.293 -2.919 1.00 93.50 83 TYR A C 1
ATOM 672 O O . TYR A 1 83 ? -9.824 -5.187 -1.814 1.00 93.50 83 TYR A O 1
ATOM 680 N N . ARG A 1 84 ? -9.077 -6.491 -3.474 1.00 94.19 84 ARG A N 1
ATOM 681 C CA . ARG A 1 84 ? -9.413 -7.765 -2.813 1.00 94.19 84 ARG A CA 1
ATOM 682 C C . ARG A 1 84 ? -8.202 -8.498 -2.243 1.00 94.19 84 ARG A C 1
ATOM 684 O O . ARG A 1 84 ? -8.323 -9.166 -1.225 1.00 94.19 84 ARG A O 1
ATOM 691 N N . TYR A 1 85 ? -7.053 -8.408 -2.913 1.00 92.88 85 TYR A N 1
ATOM 692 C CA . TYR A 1 85 ? -5.878 -9.249 -2.631 1.00 92.88 85 TYR A CA 1
ATOM 693 C C . TYR A 1 85 ? -4.604 -8.454 -2.301 1.00 92.88 85 TYR A C 1
ATOM 695 O O . TYR A 1 85 ? -3.551 -9.032 -2.029 1.00 92.88 85 TYR A O 1
ATOM 703 N N . GLY A 1 86 ? -4.679 -7.124 -2.339 1.00 91.50 86 GLY A N 1
ATOM 704 C CA . GLY A 1 86 ? -3.566 -6.216 -2.094 1.00 91.50 86 GLY A CA 1
ATOM 705 C C . GLY A 1 86 ? -2.661 -5.988 -3.308 1.00 91.50 86 GLY A C 1
ATOM 706 O O . GLY A 1 86 ? -2.498 -6.837 -4.192 1.00 91.50 86 GLY A O 1
ATOM 707 N N . TYR A 1 87 ? -2.012 -4.823 -3.323 1.00 88.44 87 TYR A N 1
ATOM 708 C CA . TYR A 1 87 ? -1.168 -4.364 -4.430 1.00 88.44 87 TYR A CA 1
ATOM 709 C C . TYR A 1 87 ? 0.031 -5.271 -4.721 1.00 88.44 87 TYR A C 1
ATOM 711 O O . TYR A 1 87 ? 0.433 -5.402 -5.872 1.00 88.44 87 TYR A O 1
ATOM 719 N N . GLN A 1 88 ? 0.589 -5.956 -3.718 1.00 89.00 88 GLN A N 1
ATOM 720 C CA . GLN A 1 88 ? 1.711 -6.875 -3.937 1.00 89.00 88 GLN A CA 1
ATOM 721 C C . GLN A 1 88 ? 1.311 -8.089 -4.779 1.00 89.00 88 GLN A C 1
ATOM 723 O O . GLN A 1 88 ? 1.993 -8.417 -5.749 1.00 89.00 88 GLN A O 1
ATOM 728 N N . GLN A 1 89 ? 0.206 -8.749 -4.426 1.00 90.00 89 GLN A N 1
ATOM 729 C CA . GLN A 1 89 ? -0.275 -9.925 -5.153 1.00 90.00 89 GLN A CA 1
ATOM 730 C C . GLN A 1 89 ? -0.807 -9.534 -6.531 1.00 90.00 89 GLN A C 1
ATOM 732 O O . GLN A 1 89 ? -0.535 -10.212 -7.521 1.00 90.00 89 GLN A O 1
ATOM 737 N N . ALA A 1 90 ? -1.511 -8.404 -6.601 1.00 92.19 90 ALA A N 1
ATOM 738 C CA . ALA A 1 90 ? -2.012 -7.843 -7.844 1.00 92.19 90 ALA A CA 1
ATOM 739 C C . ALA A 1 90 ? -0.867 -7.522 -8.812 1.00 92.19 90 ALA A C 1
ATOM 741 O O . ALA A 1 90 ? -0.864 -7.993 -9.951 1.00 92.19 90 ALA A O 1
ATOM 742 N N . TYR A 1 91 ? 0.166 -6.827 -8.329 1.00 90.00 91 TYR A N 1
ATOM 743 C CA . TYR A 1 91 ? 1.335 -6.509 -9.135 1.00 90.00 91 TYR A CA 1
ATOM 744 C C . TYR A 1 91 ? 2.001 -7.777 -9.669 1.00 90.00 91 TYR A C 1
ATOM 746 O O . TYR A 1 91 ? 2.358 -7.872 -10.843 1.00 90.00 91 TYR A O 1
ATOM 754 N N . GLN A 1 92 ? 2.128 -8.795 -8.815 1.00 89.88 92 GLN A N 1
ATOM 755 C CA . GLN A 1 92 ? 2.721 -10.053 -9.232 1.00 89.88 92 GLN A CA 1
ATOM 756 C C . GLN A 1 92 ? 1.895 -10.753 -10.320 1.00 89.88 92 GLN A C 1
ATOM 758 O O . GLN A 1 92 ? 2.444 -11.235 -11.306 1.00 89.88 92 GLN A O 1
ATOM 763 N N . ARG A 1 93 ? 0.572 -10.775 -10.177 1.00 87.31 93 ARG A N 1
ATOM 764 C CA . ARG A 1 93 ? -0.336 -11.424 -11.126 1.00 87.31 93 ARG A CA 1
ATOM 765 C C . ARG A 1 93 ? -0.298 -10.791 -12.520 1.00 87.31 93 ARG A C 1
ATOM 767 O O . ARG A 1 93 ? -0.338 -11.519 -13.506 1.00 87.31 93 ARG A O 1
ATOM 774 N N . TYR A 1 94 ? -0.221 -9.463 -12.606 1.00 86.88 94 TYR A N 1
ATOM 775 C CA . TYR A 1 94 ? -0.335 -8.748 -13.884 1.00 86.88 94 TYR A CA 1
ATOM 776 C C . TYR A 1 94 ? 1.006 -8.340 -14.505 1.00 86.88 94 TYR A C 1
ATOM 778 O O . TYR A 1 94 ? 1.099 -8.265 -15.730 1.00 86.88 94 TYR A O 1
ATOM 786 N N . PHE A 1 95 ? 2.050 -8.127 -13.696 1.00 85.31 95 PHE A N 1
ATOM 787 C CA . PHE A 1 95 ? 3.331 -7.580 -14.166 1.00 85.31 95 PHE A CA 1
ATOM 788 C C . PHE A 1 95 ? 4.533 -8.505 -13.935 1.00 85.31 95 PHE A C 1
ATOM 790 O O . PHE A 1 95 ? 5.565 -8.323 -14.574 1.00 85.31 95 PHE A O 1
ATOM 797 N N . ARG A 1 96 ? 4.439 -9.556 -13.104 1.00 74.56 96 ARG A N 1
ATOM 798 C CA . ARG A 1 96 ? 5.578 -10.483 -12.884 1.00 74.56 96 ARG A CA 1
ATOM 799 C C . ARG A 1 96 ? 5.880 -11.367 -14.093 1.00 74.56 96 ARG A C 1
ATOM 801 O O . ARG A 1 96 ? 7.003 -11.836 -14.216 1.00 74.56 96 ARG A O 1
ATOM 808 N N . ALA A 1 97 ? 4.905 -11.564 -14.982 1.00 62.75 97 ALA A N 1
ATOM 809 C CA . ALA A 1 97 ? 5.084 -12.269 -16.253 1.00 62.75 97 ALA A CA 1
ATOM 810 C C . ALA A 1 97 ? 5.560 -11.354 -17.402 1.00 62.75 97 ALA A C 1
ATOM 812 O O . ALA A 1 97 ? 5.733 -11.827 -18.521 1.00 62.75 97 ALA A O 1
ATOM 813 N N . ARG A 1 98 ? 5.748 -10.046 -17.159 1.00 56.38 98 ARG A N 1
ATOM 814 C CA . ARG A 1 98 ? 6.141 -9.071 -18.186 1.00 56.38 98 ARG A CA 1
ATOM 815 C C . ARG A 1 98 ? 7.208 -8.107 -17.655 1.00 56.38 98 ARG A C 1
ATOM 817 O O . ARG A 1 98 ? 6.892 -7.055 -17.115 1.00 56.38 98 ARG A O 1
ATOM 824 N N . LEU A 1 99 ? 8.480 -8.414 -17.890 1.00 49.19 99 LEU A N 1
ATOM 825 C CA . LEU A 1 99 ? 9.484 -7.377 -18.169 1.00 49.19 99 LEU A CA 1
ATOM 826 C C . LEU A 1 99 ? 9.850 -7.498 -19.659 1.00 49.19 99 LEU A C 1
ATOM 828 O O . LEU A 1 99 ? 9.979 -8.637 -20.104 1.00 49.19 99 LEU A O 1
ATOM 832 N N . PRO A 1 100 ? 10.089 -6.423 -20.441 1.00 48.03 100 PRO A N 1
ATOM 833 C CA . PRO A 1 100 ? 9.914 -4.988 -20.206 1.00 48.03 100 PRO A CA 1
ATOM 834 C C . PRO A 1 100 ? 9.158 -4.311 -21.381 1.00 48.03 100 PRO A C 1
ATOM 836 O O . PRO A 1 100 ? 9.752 -3.986 -22.402 1.00 48.03 100 PRO A O 1
ATOM 839 N N . THR A 1 101 ? 7.854 -4.050 -21.268 1.00 46.34 101 THR A N 1
ATOM 840 C CA . THR A 1 101 ? 7.110 -3.270 -22.296 1.00 46.34 101 THR A CA 1
ATOM 841 C C . THR A 1 101 ? 6.171 -2.219 -21.706 1.00 46.34 101 THR A C 1
ATOM 843 O O . THR A 1 101 ? 5.206 -1.807 -22.339 1.00 46.34 101 THR A O 1
ATOM 846 N N . GLN A 1 102 ? 6.450 -1.733 -20.494 1.00 48.94 102 GLN A N 1
ATOM 847 C CA . GLN A 1 102 ? 5.636 -0.692 -19.847 1.00 48.94 102 GLN A CA 1
ATOM 848 C C . GLN A 1 102 ? 6.430 0.537 -19.395 1.00 48.94 102 GLN A C 1
ATOM 850 O O . GLN A 1 102 ? 6.025 1.262 -18.497 1.00 48.94 102 GLN A O 1
ATOM 855 N N . GLN A 1 103 ? 7.538 0.833 -20.075 1.00 44.41 103 GLN A N 1
ATOM 856 C CA . GLN A 1 103 ? 8.068 2.202 -20.093 1.00 44.41 103 GLN A CA 1
ATOM 857 C C . GLN A 1 103 ? 7.382 3.091 -21.153 1.00 44.41 103 GLN A C 1
ATOM 859 O O . GLN A 1 103 ? 7.671 4.281 -21.205 1.00 44.41 103 GLN A O 1
ATOM 864 N N . ALA A 1 104 ? 6.461 2.560 -21.971 1.00 44.62 104 ALA A N 1
ATOM 865 C CA . ALA A 1 104 ? 5.947 3.250 -23.162 1.00 44.62 104 ALA A CA 1
ATOM 866 C C . ALA A 1 104 ?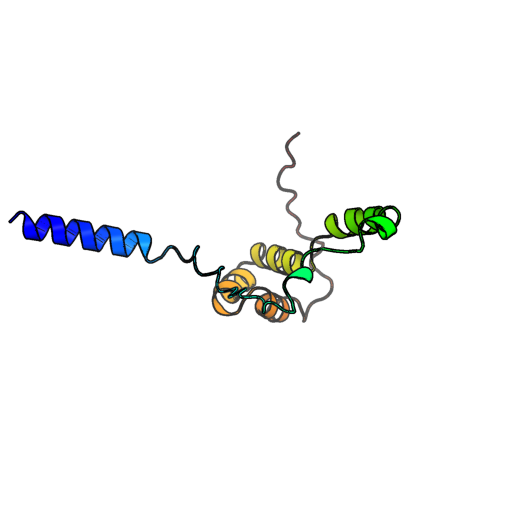 4.588 3.967 -23.013 1.00 44.62 104 ALA A C 1
ATOM 868 O O . ALA A 1 104 ? 4.108 4.534 -23.988 1.00 44.62 104 ALA A O 1
ATOM 869 N N . TYR A 1 105 ? 3.964 4.004 -21.832 1.00 45.00 105 TYR A N 1
ATOM 870 C CA . TYR A 1 105 ? 2.762 4.826 -21.642 1.00 45.00 105 TYR A CA 1
ATOM 871 C C . TYR A 1 105 ? 2.796 5.550 -20.298 1.00 45.00 105 TYR A C 1
ATOM 873 O O . TYR A 1 105 ? 2.107 5.198 -19.349 1.00 45.00 105 TYR A O 1
ATOM 881 N N . ARG A 1 106 ? 3.647 6.578 -20.229 1.00 45.81 106 ARG A N 1
ATOM 882 C CA . ARG A 1 106 ? 3.413 7.721 -19.347 1.00 45.81 106 ARG A CA 1
ATOM 883 C C . ARG A 1 106 ? 2.647 8.756 -20.167 1.00 45.81 106 ARG A C 1
ATOM 885 O O . ARG A 1 106 ? 3.296 9.466 -20.937 1.00 45.81 106 ARG A O 1
ATOM 892 N N . PRO A 1 107 ? 1.317 8.896 -20.040 1.00 42.00 107 PRO A N 1
ATOM 893 C CA . PRO A 1 107 ? 0.726 10.175 -20.370 1.00 42.00 107 PRO A CA 1
ATOM 894 C C . PRO A 1 107 ? 1.326 11.157 -19.362 1.00 42.00 107 PRO A C 1
ATOM 896 O O . PRO A 1 107 ? 1.085 11.074 -18.159 1.00 42.00 107 PRO A O 1
ATOM 899 N N . ALA A 1 108 ? 2.224 12.012 -19.845 1.00 47.56 108 ALA A N 1
ATOM 900 C CA . ALA A 1 108 ? 2.783 13.109 -19.080 1.00 47.56 108 ALA A CA 1
ATOM 901 C C . ALA A 1 108 ? 1.645 14.088 -18.758 1.00 47.56 108 ALA A C 1
ATOM 903 O O . ALA A 1 108 ? 1.408 15.056 -19.474 1.00 47.56 108 ALA A O 1
ATOM 904 N N . GLY A 1 109 ? 0.896 13.794 -17.698 1.00 45.72 109 GLY A N 1
ATOM 905 C CA . GLY A 1 109 ? -0.101 14.685 -17.135 1.00 45.72 109 GLY A CA 1
ATOM 906 C C . GLY A 1 109 ? 0.599 15.814 -16.393 1.00 45.72 109 GLY A C 1
ATOM 907 O O . GLY A 1 109 ? 0.937 15.664 -15.227 1.00 45.72 109 GLY A O 1
ATOM 908 N N . ILE A 1 110 ? 0.869 16.901 -17.119 1.00 48.53 110 ILE A N 1
ATOM 909 C CA . ILE A 1 110 ? 0.871 18.294 -16.651 1.0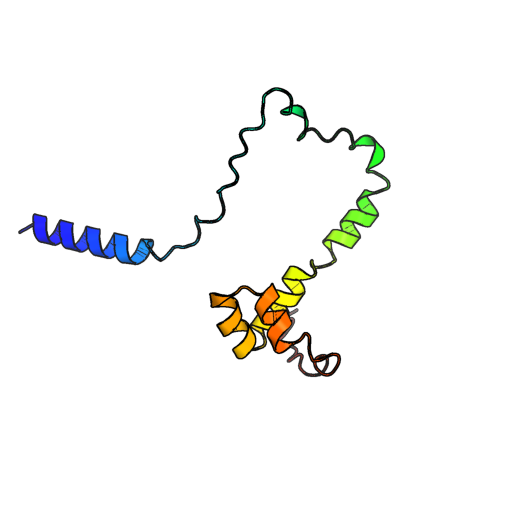0 48.53 110 ILE A CA 1
ATOM 910 C C . ILE A 1 110 ? 1.571 18.504 -15.295 1.00 48.53 110 ILE A C 1
ATOM 912 O O . ILE A 1 110 ? 0.946 18.630 -14.245 1.00 48.53 110 ILE A O 1
ATOM 916 N N . ARG A 1 111 ? 2.902 18.627 -15.335 1.00 47.16 111 ARG A N 1
ATOM 917 C CA . ARG A 1 111 ? 3.628 19.405 -14.324 1.00 47.16 111 ARG A CA 1
ATOM 918 C C . ARG A 1 111 ? 3.363 20.880 -14.621 1.00 47.16 111 ARG A C 1
ATOM 920 O O . ARG A 1 111 ? 4.011 21.444 -15.497 1.00 47.16 111 ARG A O 1
ATOM 927 N N . GLY A 1 112 ? 2.369 21.459 -13.952 1.00 44.66 112 GLY A N 1
ATOM 928 C CA . GLY A 1 112 ? 2.227 22.910 -13.885 1.00 44.66 112 GLY A CA 1
ATOM 929 C C . GLY A 1 112 ? 3.456 23.501 -13.193 1.00 44.66 112 GLY A C 1
ATOM 930 O O . GLY A 1 112 ? 3.842 23.019 -12.126 1.00 44.66 112 GLY A O 1
ATOM 931 N N . PHE A 1 113 ? 4.087 24.470 -13.853 1.00 41.44 113 PHE A N 1
ATOM 932 C CA . PHE A 1 113 ? 4.899 25.491 -13.197 1.00 41.44 113 PHE A CA 1
ATOM 933 C C . PHE A 1 113 ? 3.971 26.568 -12.639 1.00 41.44 113 PHE A C 1
ATOM 935 O O . PHE A 1 113 ? 2.927 26.813 -13.289 1.00 41.44 113 PHE A O 1
#

Secondary structure (DSSP, 8-state):
-HHHHHHHHHHHHHHHHHT-GGGGS--------GGGGGGGS-GGGGT-TTTHHHHHHHHTS--HHHHHHHHHHTSHHHHHHHHHH-HHHHHHHHHTT--SS-SS---------

InterPro domains:
  IPR000294 Gamma-carboxyglutamic acid-rich (GLA) domain [PS50998] (50-96)
  IPR027118 Matrix Gla protein [PTHR10109] (1-99)
  IPR035972 Gamma-carboxyglutamic acid-rich (GLA) domain superfamily [SSF57630] (63-97)
  IPR058704 Osteocalcin-like, C-terminal domain [PF25890] (63-98)

Foldseek 3Di:
DVVVVVVVVVVVVCVVCVPPPVPPPDPPPPPPDPVCVCVPVPPCPPVCPVVVVVVVVVVVDDDPLVVLQVVQVVPVQLVVVCVPVNSVVSSCVPPVVDPDDPVPDDPPPDPDD